Protein AF-A0A3D1IX45-F1 (afdb_monomer_lite)

Radius of gyration: 14.94 Å; chains: 1; bounding box: 34×37×39 Å

Foldseek 3Di:
DVVVVVVVVLLVVLLVVLVVLLVVLLVQVVPPPDDDDPLVVVLSVVLCVLAPHCPDDDDCVSSSVSSSVCSVVVVSCVSVVVVCPVVPDD

Sequence (90 aa):
FAGRRLHEMAHNTATIVGIELLAAAQGVDFHRPLSTSPKLGAVHQRLRQQVKFYDKDRLFAPDIEAAKQLVLHGDLSATCQELFVGLYRD

Structure (mmCIF, N/CA/C/O backbone):
data_AF-A0A3D1IX45-F1
#
_entry.id   AF-A0A3D1IX45-F1
#
loop_
_atom_site.group_PDB
_atom_site.id
_atom_site.type_symbol
_atom_site.label_atom_id
_atom_site.label_alt_id
_atom_site.label_comp_id
_atom_site.label_asym_id
_atom_site.label_entity_id
_atom_site.label_seq_id
_atom_site.pdbx_PDB_ins_code
_atom_site.Cartn_x
_atom_site.Cartn_y
_atom_site.Cartn_z
_atom_site.occupancy
_atom_site.B_iso_or_equiv
_atom_site.auth_seq_id
_atom_site.auth_comp_id
_atom_site.auth_asym_id
_atom_site.auth_atom_id
_atom_site.pdbx_PDB_model_num
ATOM 1 N N . PHE A 1 1 ? 21.413 0.004 -22.338 1.00 63.81 1 PHE A N 1
ATOM 2 C CA . PHE A 1 1 ? 21.132 -1.195 -21.512 1.00 63.81 1 PHE A CA 1
ATOM 3 C C . PHE A 1 1 ? 20.703 -0.827 -20.089 1.00 63.81 1 PHE A C 1
ATOM 5 O O . PHE A 1 1 ? 19.676 -1.325 -19.650 1.00 63.81 1 PHE A O 1
ATOM 12 N N . ALA A 1 2 ? 21.408 0.087 -19.407 1.00 78.69 2 ALA A N 1
ATOM 13 C CA . ALA A 1 2 ? 21.110 0.488 -18.024 1.00 78.69 2 ALA A CA 1
ATOM 14 C C . ALA A 1 2 ? 19.659 0.963 -17.770 1.00 78.69 2 ALA A C 1
ATOM 16 O O . ALA A 1 2 ? 19.044 0.519 -16.807 1.00 78.69 2 ALA A O 1
ATOM 17 N N . GLY A 1 3 ? 19.075 1.779 -18.660 1.00 82.62 3 GLY A N 1
ATOM 18 C CA . GLY A 1 3 ? 17.718 2.318 -18.464 1.00 82.62 3 GLY A CA 1
ATOM 19 C C . GLY A 1 3 ? 16.594 1.271 -18.440 1.00 82.62 3 GLY A C 1
ATOM 20 O O . GLY A 1 3 ? 15.673 1.394 -17.641 1.00 82.62 3 GLY A O 1
ATOM 21 N N . ARG A 1 4 ? 16.684 0.203 -19.250 1.00 85.00 4 ARG A N 1
ATOM 22 C CA . ARG A 1 4 ? 15.670 -0.873 -19.255 1.00 85.00 4 ARG A CA 1
ATOM 23 C C . ARG A 1 4 ? 15.685 -1.673 -17.954 1.00 85.00 4 ARG A C 1
ATOM 25 O O . ARG A 1 4 ? 14.639 -1.878 -17.355 1.00 85.00 4 ARG A O 1
ATOM 32 N N . ARG A 1 5 ? 16.879 -2.042 -17.478 1.00 91.31 5 ARG A N 1
ATOM 33 C CA . ARG A 1 5 ? 17.037 -2.745 -16.196 1.00 91.31 5 ARG A CA 1
ATOM 34 C C . ARG A 1 5 ? 16.533 -1.909 -15.025 1.00 91.31 5 ARG A C 1
ATOM 36 O O . ARG A 1 5 ? 15.853 -2.437 -14.157 1.00 91.31 5 ARG A O 1
ATOM 43 N N . LEU A 1 6 ? 16.840 -0.610 -15.011 1.00 93.94 6 LEU A N 1
ATOM 44 C CA . LEU A 1 6 ? 16.358 0.281 -13.957 1.00 93.94 6 LEU A CA 1
ATOM 45 C C . LEU A 1 6 ? 14.825 0.363 -13.942 1.00 93.94 6 LEU A C 1
ATOM 47 O O . LEU A 1 6 ? 14.225 0.335 -12.872 1.00 93.94 6 LEU A O 1
ATOM 51 N N . HIS A 1 7 ? 14.193 0.417 -15.115 1.00 94.00 7 HIS A N 1
ATOM 52 C CA . HIS A 1 7 ? 12.737 0.437 -15.230 1.00 94.00 7 HIS A CA 1
ATOM 53 C C . HIS A 1 7 ? 12.083 -0.833 -14.660 1.00 94.00 7 HIS A C 1
ATOM 55 O O . HIS A 1 7 ? 11.132 -0.734 -13.883 1.00 94.00 7 HIS A O 1
ATOM 61 N N . GLU A 1 8 ? 12.619 -2.011 -14.987 1.00 95.31 8 GLU A N 1
ATOM 62 C CA . GLU A 1 8 ? 12.164 -3.292 -14.426 1.00 95.31 8 GLU A CA 1
ATOM 63 C C . GLU A 1 8 ? 12.361 -3.344 -12.905 1.00 95.31 8 GLU A C 1
ATOM 65 O O . GLU A 1 8 ? 11.449 -3.718 -12.170 1.00 95.31 8 GLU A O 1
ATOM 70 N N . MET A 1 9 ? 13.525 -2.906 -12.414 1.00 96.50 9 MET A N 1
ATOM 71 C CA . MET A 1 9 ? 13.807 -2.839 -10.977 1.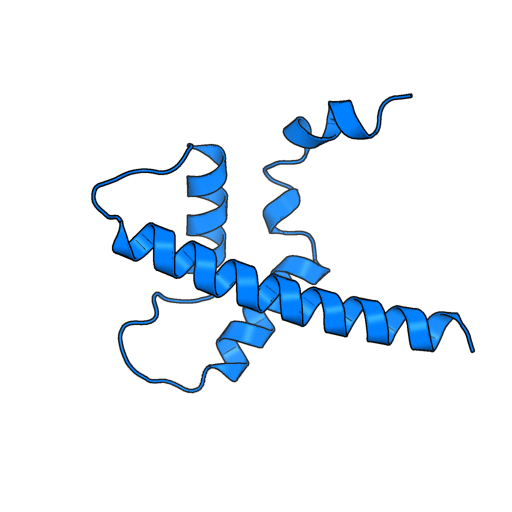00 96.50 9 MET A CA 1
ATOM 72 C C . MET A 1 9 ? 12.818 -1.922 -10.250 1.00 96.50 9 MET A C 1
ATOM 74 O O . MET A 1 9 ? 12.309 -2.302 -9.200 1.00 96.50 9 MET A O 1
ATOM 78 N N . ALA A 1 10 ? 12.491 -0.759 -10.819 1.00 96.62 10 ALA A N 1
ATOM 79 C CA . ALA A 1 10 ? 11.504 0.151 -10.245 1.00 96.62 10 ALA A CA 1
ATOM 80 C C . ALA A 1 10 ? 10.105 -0.488 -10.160 1.00 96.62 10 ALA A C 1
ATOM 82 O O . ALA A 1 10 ? 9.443 -0.368 -9.132 1.00 96.62 10 ALA A O 1
ATOM 83 N N . HIS A 1 11 ? 9.675 -1.221 -11.193 1.00 97.56 11 HIS A N 1
ATOM 84 C CA . HIS A 1 11 ? 8.382 -1.918 -11.190 1.00 97.56 11 HIS A CA 1
ATOM 85 C C . HIS A 1 11 ? 8.331 -3.071 -10.181 1.00 97.56 11 HIS A C 1
ATOM 87 O O . HIS A 1 11 ? 7.313 -3.263 -9.510 1.00 97.56 11 HIS A O 1
ATOM 93 N N . ASN A 1 12 ? 9.430 -3.813 -10.035 1.00 97.88 12 ASN A N 1
ATOM 94 C CA . ASN A 1 12 ? 9.542 -4.872 -9.033 1.00 97.88 12 ASN A CA 1
ATOM 95 C C . ASN A 1 12 ? 9.468 -4.292 -7.618 1.00 97.88 12 ASN A C 1
ATOM 97 O O . ASN A 1 12 ? 8.680 -4.762 -6.799 1.00 97.88 12 ASN A O 1
ATOM 101 N N . THR A 1 13 ? 10.219 -3.222 -7.347 1.00 98.12 13 THR A N 1
ATOM 102 C CA . THR A 1 13 ? 10.172 -2.530 -6.055 1.00 98.12 13 THR A CA 1
ATOM 103 C C . THR A 1 13 ? 8.782 -1.965 -5.775 1.00 98.12 13 THR A C 1
ATOM 105 O O . THR A 1 13 ? 8.272 -2.144 -4.674 1.00 98.12 13 THR A O 1
ATOM 108 N N . ALA A 1 14 ? 8.121 -1.355 -6.764 1.00 98.19 14 ALA A N 1
ATOM 109 C CA . ALA A 1 14 ? 6.755 -0.861 -6.597 1.00 98.19 14 ALA A CA 1
ATOM 110 C C . ALA A 1 14 ? 5.759 -1.980 -6.261 1.00 98.19 14 ALA A C 1
ATOM 112 O O . ALA A 1 14 ? 4.833 -1.766 -5.485 1.00 98.19 14 ALA A O 1
ATOM 113 N N . THR A 1 15 ? 5.971 -3.186 -6.794 1.00 98.50 15 THR A N 1
ATOM 114 C CA . THR A 1 15 ? 5.156 -4.360 -6.454 1.00 98.50 15 THR A CA 1
ATOM 115 C C . THR A 1 15 ? 5.367 -4.775 -4.996 1.00 98.50 15 THR A C 1
ATOM 117 O O . THR A 1 15 ? 4.393 -5.000 -4.283 1.0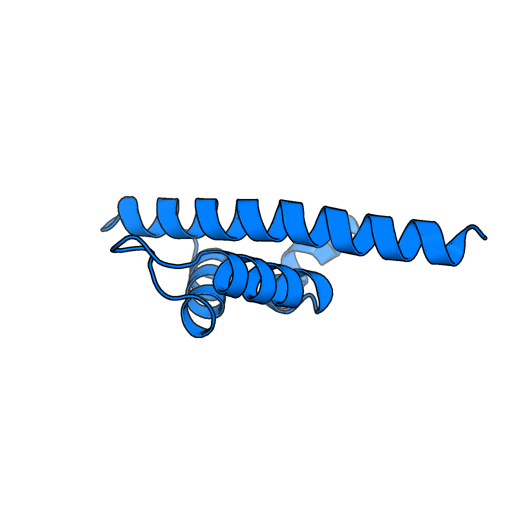0 98.50 15 THR A O 1
ATOM 120 N N . ILE A 1 16 ? 6.620 -4.819 -4.527 1.00 98.56 16 ILE A N 1
ATOM 121 C CA . ILE A 1 16 ? 6.959 -5.139 -3.129 1.00 98.56 16 ILE A CA 1
ATOM 122 C C . ILE A 1 16 ? 6.317 -4.125 -2.172 1.00 98.56 16 ILE A C 1
ATOM 124 O O . ILE A 1 16 ? 5.608 -4.517 -1.248 1.00 98.56 16 ILE A O 1
ATOM 128 N N . VAL A 1 17 ? 6.501 -2.828 -2.435 1.00 98.06 17 VAL A N 1
ATOM 129 C CA . VAL A 1 17 ? 5.913 -1.747 -1.626 1.00 98.06 17 VAL A CA 1
ATOM 130 C C . VAL A 1 17 ? 4.382 -1.778 -1.688 1.00 98.06 17 VAL A C 1
ATOM 132 O O . VAL A 1 17 ? 3.716 -1.552 -0.682 1.00 98.06 17 VAL A O 1
ATOM 135 N N . GLY A 1 18 ? 3.799 -2.108 -2.844 1.00 98.06 18 GLY A N 1
ATOM 136 C CA . GLY A 1 18 ? 2.356 -2.291 -2.989 1.00 98.06 18 GLY A CA 1
ATOM 137 C C . GLY A 1 18 ? 1.812 -3.408 -2.091 1.00 98.06 18 GLY A C 1
ATOM 138 O O . GLY A 1 18 ? 0.792 -3.222 -1.433 1.00 98.06 18 GLY A O 1
ATOM 139 N N . ILE A 1 19 ? 2.509 -4.544 -2.003 1.00 98.38 19 ILE A N 1
ATOM 140 C CA . ILE A 1 19 ? 2.136 -5.653 -1.107 1.00 98.38 19 ILE A CA 1
ATOM 141 C C . ILE A 1 19 ? 2.229 -5.228 0.364 1.00 98.38 19 ILE A C 1
ATOM 143 O O . ILE A 1 19 ? 1.310 -5.498 1.139 1.00 98.38 19 ILE A O 1
ATOM 147 N N . GLU A 1 20 ? 3.302 -4.536 0.747 1.00 98.44 20 GLU A N 1
ATOM 148 C CA . GLU A 1 20 ? 3.464 -4.003 2.104 1.00 98.44 20 GLU A CA 1
ATOM 149 C C . GLU A 1 20 ? 2.319 -3.047 2.470 1.00 98.44 20 GLU A C 1
ATOM 151 O O . GLU A 1 20 ? 1.712 -3.173 3.534 1.00 98.44 20 GLU A O 1
ATOM 156 N N . LEU A 1 21 ? 1.961 -2.143 1.556 1.00 97.50 21 LEU A N 1
ATOM 157 C CA . LEU A 1 21 ? 0.857 -1.203 1.718 1.00 97.50 21 LEU A CA 1
ATOM 158 C C . LEU A 1 21 ? -0.490 -1.915 1.938 1.00 97.50 21 LEU A C 1
ATOM 160 O O . LEU A 1 21 ? -1.264 -1.512 2.811 1.00 97.50 21 LEU A O 1
ATOM 164 N N . LEU A 1 22 ? -0.771 -2.979 1.178 1.00 98.12 22 LEU A N 1
ATOM 165 C CA . LEU A 1 22 ? -1.976 -3.796 1.356 1.00 98.12 22 LEU A CA 1
ATOM 166 C C . LEU A 1 22 ? -2.018 -4.449 2.741 1.00 98.12 22 LEU A C 1
ATOM 168 O O . LEU A 1 22 ? -3.049 -4.392 3.417 1.00 98.12 22 LEU A O 1
ATOM 172 N N . ALA A 1 23 ? -0.898 -5.034 3.176 1.00 98.12 23 ALA A N 1
ATOM 173 C CA . ALA A 1 23 ? -0.778 -5.663 4.487 1.00 98.12 23 ALA A CA 1
ATOM 174 C C . ALA A 1 23 ? -0.951 -4.643 5.625 1.00 98.12 23 ALA A C 1
ATOM 176 O O . ALA A 1 23 ? -1.728 -4.875 6.553 1.00 98.12 23 ALA A O 1
ATOM 177 N N . ALA A 1 24 ? -0.298 -3.482 5.525 1.00 97.62 24 ALA A N 1
ATOM 178 C CA . ALA A 1 24 ? -0.407 -2.405 6.502 1.00 97.62 24 ALA A CA 1
ATOM 179 C C . ALA A 1 24 ? -1.849 -1.894 6.627 1.00 97.62 24 ALA A C 1
ATOM 181 O O . ALA A 1 24 ? -2.365 -1.744 7.736 1.00 97.62 24 ALA A O 1
ATOM 182 N N . ALA A 1 25 ? -2.536 -1.678 5.503 1.00 97.38 25 ALA A N 1
ATOM 183 C CA . ALA A 1 25 ? -3.916 -1.214 5.521 1.00 97.38 25 ALA A CA 1
ATOM 184 C C . ALA A 1 25 ? -4.884 -2.238 6.120 1.00 97.38 25 ALA A C 1
ATOM 186 O O . ALA A 1 25 ? -5.803 -1.863 6.849 1.00 97.38 25 ALA A O 1
ATOM 187 N N . GLN A 1 26 ? -4.662 -3.525 5.850 1.00 97.81 26 GLN A N 1
ATOM 188 C CA . GLN A 1 26 ? -5.420 -4.600 6.478 1.00 97.81 26 GLN A CA 1
ATOM 189 C C . GLN A 1 26 ? -5.177 -4.646 7.994 1.00 97.81 26 GLN A C 1
ATOM 191 O O . GLN A 1 26 ? -6.132 -4.774 8.756 1.00 97.81 26 GLN A O 1
ATOM 196 N N . GLY A 1 27 ? -3.929 -4.461 8.437 1.00 97.62 27 GLY A N 1
ATOM 197 C CA . GLY A 1 27 ? -3.583 -4.339 9.855 1.00 97.62 27 GLY A CA 1
ATOM 198 C C . GLY A 1 27 ? -4.308 -3.177 10.539 1.00 97.62 27 GLY A C 1
ATOM 199 O O . GLY A 1 27 ? -4.918 -3.368 11.589 1.00 97.62 27 GLY A O 1
ATOM 200 N N . VAL A 1 28 ? -4.327 -1.994 9.915 1.00 97.69 28 VAL A N 1
ATOM 201 C CA . VAL A 1 28 ? -5.094 -0.834 10.411 1.00 97.69 28 VAL A CA 1
ATOM 202 C C . VAL A 1 28 ? -6.581 -1.169 10.556 1.00 97.69 28 VAL A C 1
ATOM 204 O O . VAL A 1 28 ? -7.193 -0.816 11.562 1.00 97.69 28 VAL A O 1
ATOM 207 N N . ASP A 1 29 ? -7.166 -1.879 9.590 1.00 97.62 29 ASP A N 1
ATOM 208 C CA . ASP A 1 29 ? -8.574 -2.275 9.662 1.00 97.62 29 ASP A CA 1
ATOM 209 C C . ASP A 1 29 ? -8.858 -3.279 10.788 1.00 97.62 29 ASP A C 1
ATOM 211 O O . ASP A 1 29 ? -9.886 -3.165 11.456 1.00 97.62 29 ASP A O 1
ATOM 215 N N . PHE A 1 30 ? -7.950 -4.225 11.040 1.00 97.69 30 PHE A N 1
ATOM 216 C CA . PHE A 1 30 ? -8.088 -5.195 12.131 1.00 97.69 30 PHE A CA 1
ATOM 217 C C . PHE A 1 30 ? -7.955 -4.577 13.526 1.00 97.69 30 PHE A C 1
ATOM 219 O O . PHE A 1 30 ? -8.503 -5.119 14.482 1.00 97.69 30 PHE A O 1
ATOM 226 N N . HIS A 1 31 ? -7.278 -3.435 13.657 1.00 97.38 31 HIS A N 1
ATOM 227 C CA . HIS A 1 31 ? -7.112 -2.743 14.936 1.00 97.38 31 HIS A CA 1
ATOM 228 C C . HIS A 1 31 ? -8.289 -1.839 15.332 1.00 97.38 31 HIS A C 1
ATOM 230 O O . HIS A 1 31 ? -8.235 -1.194 16.383 1.00 97.38 31 HIS A O 1
ATOM 236 N N . ARG A 1 32 ? -9.372 -1.783 14.547 1.00 94.31 32 ARG A N 1
ATOM 237 C CA . ARG A 1 32 ? -10.561 -1.002 14.923 1.00 94.31 32 ARG A CA 1
ATOM 238 C C . ARG A 1 32 ? -11.105 -1.445 16.299 1.00 94.31 32 ARG A C 1
ATOM 240 O O . ARG A 1 32 ? -11.155 -2.643 16.568 1.00 94.3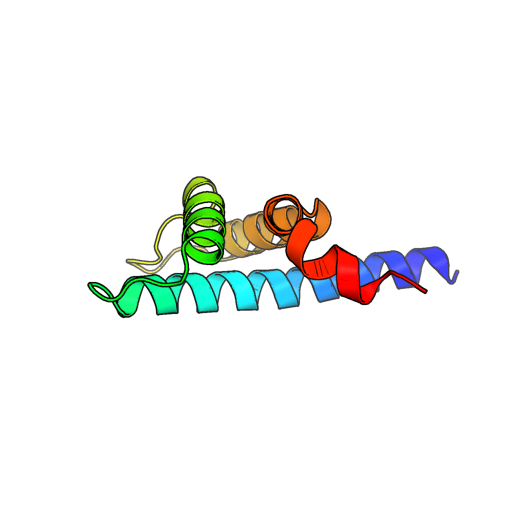1 32 ARG A O 1
ATOM 247 N N . PRO A 1 33 ? -11.533 -0.502 17.166 1.00 96.19 33 PRO A N 1
ATOM 248 C CA . PRO A 1 33 ? -11.819 0.909 16.875 1.00 96.19 33 PRO A CA 1
ATOM 249 C C . PRO A 1 33 ? -10.625 1.872 17.019 1.00 96.19 33 PRO A C 1
ATOM 251 O O . PRO A 1 33 ? -10.838 3.083 16.981 1.00 96.19 33 PRO A O 1
ATOM 254 N N . LEU A 1 34 ? -9.387 1.389 17.183 1.00 97.62 34 LEU A N 1
ATOM 255 C CA . LEU A 1 34 ? -8.223 2.277 17.235 1.00 97.62 34 LEU A CA 1
ATOM 256 C C . LEU A 1 34 ? -8.066 3.044 15.915 1.00 97.62 34 LEU A C 1
ATOM 258 O O . LEU A 1 34 ? -8.265 2.501 14.828 1.00 97.62 34 LEU A O 1
ATOM 262 N N . SER A 1 35 ? -7.687 4.315 16.021 1.00 94.56 35 SER A N 1
ATOM 263 C CA . SER A 1 35 ? -7.431 5.193 14.881 1.00 94.56 35 SER A CA 1
ATOM 264 C C . SER A 1 35 ? -5.934 5.430 14.696 1.00 94.56 35 SER A C 1
ATOM 266 O O . SER A 1 35 ? -5.216 5.674 15.665 1.00 94.56 35 SER A O 1
ATOM 268 N N . THR A 1 36 ? -5.476 5.433 13.445 1.00 95.19 36 THR A N 1
ATOM 269 C CA . THR A 1 36 ? -4.143 5.937 13.082 1.00 95.19 36 THR A CA 1
ATOM 270 C C . THR A 1 36 ? -4.129 7.475 13.032 1.00 95.19 36 THR A C 1
ATOM 272 O O . THR A 1 36 ? -5.149 8.126 13.271 1.00 95.19 36 THR A O 1
ATOM 275 N N . SER A 1 37 ? -2.980 8.083 12.730 1.00 94.38 37 SER A N 1
ATOM 276 C CA . SER A 1 37 ? -2.871 9.540 12.593 1.00 94.38 37 SER A CA 1
ATOM 277 C C . SER A 1 37 ? -3.744 10.070 11.439 1.00 94.38 37 SER A C 1
ATOM 279 O O . SER A 1 37 ? -3.946 9.355 10.455 1.00 94.38 37 SER A O 1
ATOM 281 N N . PRO A 1 38 ? -4.226 11.329 11.483 1.00 92.19 38 PRO A N 1
ATOM 282 C CA . PRO A 1 38 ? -5.109 11.868 10.442 1.00 92.19 38 PRO A CA 1
ATOM 283 C C . PRO A 1 38 ? -4.553 11.746 9.014 1.00 92.19 38 PRO A C 1
ATOM 285 O O . PRO A 1 38 ? -5.283 11.371 8.097 1.00 92.19 38 PRO A O 1
ATOM 288 N N . LYS A 1 39 ? -3.246 11.994 8.824 1.00 91.50 39 LYS A N 1
ATOM 289 C CA . LYS A 1 39 ? -2.589 11.861 7.511 1.00 91.50 39 LYS A CA 1
ATOM 290 C C . LYS A 1 39 ? -2.588 10.406 7.023 1.00 91.50 39 LYS A C 1
ATOM 292 O O . LYS A 1 39 ? -2.949 10.1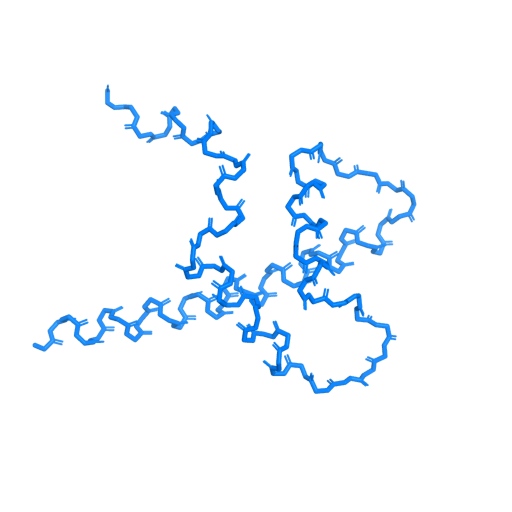49 5.878 1.00 91.50 39 LYS A O 1
ATOM 297 N N . LEU A 1 40 ? -2.256 9.446 7.894 1.00 93.50 40 LEU A N 1
ATOM 298 C CA . LEU A 1 40 ? -2.306 8.020 7.546 1.00 93.50 40 LEU A CA 1
ATOM 299 C C . LEU A 1 40 ? -3.740 7.514 7.352 1.00 93.50 40 LEU A C 1
ATOM 301 O O . LEU A 1 40 ? -3.957 6.627 6.533 1.00 93.50 40 LEU A O 1
ATOM 305 N N . GLY A 1 41 ? -4.722 8.102 8.039 1.00 94.81 41 GLY A N 1
ATOM 306 C CA . GLY A 1 41 ? -6.142 7.823 7.823 1.00 94.81 41 GLY A CA 1
ATOM 307 C C . GLY A 1 41 ? -6.594 8.200 6.411 1.00 94.81 41 GLY A C 1
ATOM 308 O O . GLY A 1 41 ? -7.259 7.407 5.749 1.00 94.81 41 GLY A O 1
ATOM 309 N N . ALA A 1 42 ? -6.167 9.362 5.907 1.00 92.88 42 ALA A N 1
ATOM 310 C CA . ALA A 1 42 ? -6.443 9.773 4.530 1.00 92.88 42 ALA A CA 1
ATOM 311 C C . ALA A 1 42 ? -5.772 8.846 3.499 1.00 92.88 42 ALA A C 1
ATOM 313 O O . ALA A 1 42 ? -6.413 8.439 2.528 1.00 92.88 42 ALA A O 1
ATOM 314 N N . VAL A 1 43 ? -4.510 8.458 3.731 1.00 94.06 43 VAL A N 1
ATOM 315 C CA . VAL A 1 43 ? -3.784 7.493 2.881 1.00 94.06 43 VAL A CA 1
ATOM 316 C C . VAL A 1 43 ? -4.486 6.131 2.865 1.00 94.06 43 VAL A C 1
ATOM 318 O O . VAL A 1 43 ? -4.725 5.569 1.795 1.00 94.06 43 VAL A O 1
ATOM 321 N N . HIS A 1 44 ? -4.872 5.619 4.037 1.00 96.00 44 HIS A N 1
ATOM 322 C CA . HIS A 1 44 ? -5.622 4.369 4.178 1.00 96.00 44 HIS A CA 1
ATOM 323 C C . HIS A 1 44 ? -6.950 4.424 3.420 1.00 96.00 44 HIS A C 1
ATOM 325 O O . HIS A 1 44 ? -7.238 3.540 2.611 1.00 96.00 44 HIS A O 1
ATOM 331 N N . GLN A 1 45 ? -7.723 5.498 3.600 1.00 95.25 45 GLN A N 1
ATOM 332 C CA . GLN A 1 45 ? -8.988 5.688 2.897 1.00 95.25 45 GLN A CA 1
ATOM 333 C C . GLN A 1 45 ? -8.789 5.737 1.378 1.00 95.25 45 GLN A C 1
ATOM 335 O O . GLN A 1 45 ? -9.568 5.132 0.640 1.00 95.25 45 GLN A O 1
ATOM 340 N N . ARG A 1 46 ? -7.742 6.418 0.899 1.00 94.81 46 ARG A N 1
ATOM 341 C CA . ARG A 1 46 ? -7.430 6.511 -0.531 1.00 94.81 46 ARG A CA 1
ATOM 342 C C . ARG A 1 46 ? -7.101 5.147 -1.132 1.00 94.81 46 ARG A C 1
ATOM 344 O O . ARG A 1 46 ? -7.617 4.828 -2.201 1.00 94.81 46 ARG A O 1
ATOM 351 N N . LEU A 1 47 ? -6.327 4.317 -0.433 1.00 96.19 47 LEU A N 1
ATOM 352 C CA . LEU A 1 47 ? -6.115 2.929 -0.842 1.00 96.19 47 LEU A CA 1
ATOM 353 C C . LEU A 1 47 ? -7.438 2.153 -0.865 1.00 96.19 47 LEU A C 1
ATOM 355 O O . LEU A 1 47 ? -7.713 1.457 -1.838 1.00 96.19 47 LEU A O 1
ATOM 359 N N . ARG A 1 48 ? -8.288 2.298 0.162 1.00 96.94 48 ARG A N 1
ATOM 360 C CA . ARG A 1 48 ? -9.575 1.585 0.249 1.00 96.94 48 ARG A CA 1
ATOM 361 C C . ARG A 1 48 ? -10.596 1.971 -0.821 1.00 96.94 48 ARG A C 1
ATOM 363 O O . ARG A 1 48 ? -11.506 1.189 -1.085 1.00 96.94 48 ARG A O 1
ATOM 370 N N . GLN A 1 49 ? -10.424 3.118 -1.478 1.00 96.31 49 GLN A N 1
ATOM 371 C CA . GLN A 1 49 ? -11.193 3.475 -2.675 1.00 96.31 49 GLN A CA 1
ATOM 372 C C . GLN A 1 49 ? -10.827 2.616 -3.895 1.00 96.31 49 GLN A C 1
ATOM 374 O O . GLN A 1 49 ? -11.678 2.418 -4.756 1.00 96.31 49 GLN A O 1
ATOM 379 N N . GLN A 1 50 ? -9.593 2.107 -3.969 1.00 96.19 50 GLN A N 1
ATOM 380 C CA . GLN A 1 50 ? -9.111 1.273 -5.077 1.00 96.19 50 GLN A CA 1
ATOM 381 C C . GLN A 1 50 ? -9.150 -0.219 -4.738 1.00 96.19 50 GLN A C 1
ATOM 383 O O . GLN A 1 50 ? -9.519 -1.042 -5.570 1.00 96.19 50 GLN A O 1
ATOM 388 N N . VAL A 1 51 ? -8.803 -0.567 -3.498 1.00 96.62 51 VAL A N 1
ATOM 389 C CA . VAL A 1 51 ? -8.696 -1.947 -3.026 1.00 96.62 51 VAL A CA 1
ATOM 390 C C . VAL A 1 51 ? -9.553 -2.144 -1.785 1.00 96.62 51 VAL A C 1
ATOM 392 O O . VAL A 1 51 ? -9.247 -1.651 -0.697 1.00 96.62 51 VAL A O 1
ATOM 395 N N . LYS A 1 52 ? -10.627 -2.919 -1.932 1.00 95.88 52 LYS A N 1
ATOM 396 C CA . LYS A 1 52 ? -11.553 -3.219 -0.832 1.00 95.88 52 LYS A CA 1
ATOM 397 C C . LYS A 1 52 ? -10.852 -3.981 0.294 1.00 95.88 52 LYS A C 1
ATOM 399 O O . LYS A 1 52 ? -9.866 -4.681 0.069 1.00 95.88 52 LYS A O 1
ATOM 404 N N . PHE A 1 53 ? -11.398 -3.885 1.504 1.00 96.81 53 PHE A N 1
ATOM 405 C CA . PHE A 1 53 ? -10.983 -4.725 2.630 1.00 96.81 53 PHE A CA 1
ATOM 406 C C . PHE A 1 53 ? -10.980 -6.209 2.230 1.00 96.81 53 PHE A C 1
ATOM 408 O O . PHE A 1 53 ? -11.850 -6.653 1.475 1.00 96.81 53 PHE A O 1
ATOM 415 N N . TYR A 1 54 ? -9.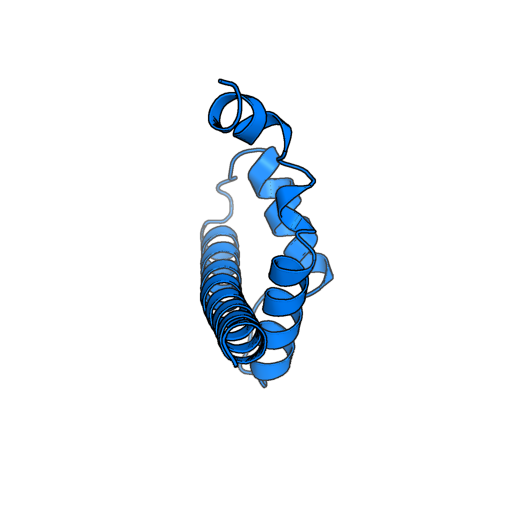969 -6.955 2.672 1.00 94.38 54 TYR A N 1
ATOM 416 C CA . TYR A 1 54 ? -9.848 -8.379 2.374 1.00 94.38 54 TYR A CA 1
ATOM 417 C C . TYR A 1 54 ? -10.630 -9.176 3.425 1.00 94.38 54 TYR A C 1
ATOM 419 O O . TYR A 1 54 ? -10.126 -9.444 4.511 1.00 94.38 54 TYR A O 1
ATOM 427 N N . ASP A 1 55 ? -11.902 -9.456 3.137 1.00 92.06 55 ASP A N 1
ATOM 428 C CA . ASP A 1 55 ? -12.844 -10.158 4.022 1.00 92.06 55 ASP A CA 1
ATOM 429 C C . ASP A 1 55 ? -12.901 -11.666 3.766 1.00 92.06 55 ASP A C 1
ATOM 431 O O . ASP A 1 55 ? -13.045 -12.461 4.691 1.00 92.06 55 ASP A O 1
ATOM 435 N N . LYS A 1 56 ? -12.806 -12.051 2.499 1.00 92.19 56 LYS A N 1
ATOM 436 C CA . LYS A 1 56 ? -12.853 -13.428 2.024 1.00 92.19 56 LYS A CA 1
ATOM 437 C C . LYS A 1 56 ? -11.822 -13.626 0.937 1.00 92.19 56 LYS A C 1
ATOM 439 O O . LYS A 1 56 ? -11.440 -12.674 0.249 1.00 92.19 56 LYS A O 1
ATOM 444 N N . ASP A 1 57 ? -11.447 -14.882 0.747 1.00 93.00 57 ASP A N 1
ATOM 445 C CA . ASP A 1 57 ? -10.506 -15.221 -0.300 1.00 93.00 57 ASP A CA 1
ATOM 446 C C . ASP A 1 57 ? -11.015 -14.802 -1.675 1.00 93.00 57 ASP A C 1
ATOM 448 O O . ASP A 1 57 ? -12.156 -15.056 -2.075 1.00 93.00 57 ASP A O 1
ATOM 452 N N . ARG A 1 58 ? -10.131 -14.118 -2.393 1.00 94.12 58 ARG A N 1
ATOM 453 C CA . ARG A 1 58 ? -10.336 -13.665 -3.762 1.00 94.12 58 ARG A CA 1
ATOM 454 C C . ARG A 1 58 ? -9.011 -13.681 -4.499 1.00 94.12 58 ARG A C 1
ATOM 456 O O . ARG A 1 58 ? -7.943 -13.740 -3.895 1.00 94.12 58 ARG A O 1
ATOM 463 N N . LEU A 1 59 ? -9.083 -13.578 -5.822 1.00 95.25 59 LEU A N 1
ATOM 464 C CA . LEU A 1 59 ? -7.886 -13.371 -6.621 1.00 95.25 59 LEU A CA 1
ATOM 465 C C . LEU A 1 59 ? -7.201 -12.078 -6.165 1.00 95.25 59 LEU A C 1
ATOM 467 O O . LEU A 1 59 ? -7.786 -11.002 -6.260 1.00 95.25 59 LEU A O 1
ATOM 471 N N . PHE A 1 60 ? -5.967 -12.202 -5.682 1.00 94.62 60 PHE A N 1
ATOM 472 C CA . PHE A 1 60 ? -5.247 -11.086 -5.069 1.00 94.62 60 PHE A CA 1
ATOM 473 C C . PHE A 1 60 ? -4.406 -10.284 -6.073 1.00 94.62 60 PHE A C 1
ATOM 475 O O . PHE A 1 60 ? -4.040 -9.144 -5.812 1.00 94.62 60 PHE A O 1
ATOM 482 N N . ALA A 1 61 ? -4.151 -10.843 -7.262 1.00 97.00 61 ALA A N 1
ATOM 483 C CA . ALA A 1 61 ? -3.386 -10.177 -8.316 1.00 97.00 61 ALA A CA 1
ATOM 484 C C . ALA A 1 61 ? -3.955 -8.800 -8.740 1.00 97.00 61 ALA A C 1
ATOM 486 O O . ALA A 1 61 ? -3.159 -7.871 -8.868 1.00 97.00 61 ALA A O 1
ATOM 487 N N . PRO A 1 62 ? -5.284 -8.602 -8.894 1.00 97.38 62 PRO A N 1
ATOM 488 C CA . PRO A 1 62 ? -5.858 -7.279 -9.152 1.00 97.38 62 PRO A CA 1
ATOM 489 C C . PRO A 1 62 ? -5.571 -6.256 -8.048 1.00 97.38 62 PRO A C 1
ATOM 491 O O . PRO A 1 62 ? -5.281 -5.101 -8.348 1.00 97.38 62 PRO A O 1
ATOM 494 N N . ASP A 1 63 ? -5.610 -6.680 -6.782 1.00 97.81 63 ASP A N 1
ATOM 495 C CA . ASP A 1 63 ? -5.347 -5.802 -5.638 1.00 97.81 63 ASP A CA 1
ATOM 496 C C . ASP A 1 63 ? -3.870 -5.390 -5.591 1.00 97.81 63 ASP A C 1
ATOM 498 O O . ASP A 1 63 ? -3.557 -4.220 -5.367 1.00 97.81 63 ASP A O 1
ATOM 502 N N . ILE A 1 64 ? -2.966 -6.341 -5.853 1.00 98.12 64 ILE A N 1
ATOM 503 C CA . ILE A 1 64 ? -1.521 -6.096 -5.944 1.00 98.12 64 ILE A CA 1
ATOM 504 C C . ILE A 1 64 ? -1.214 -5.127 -7.087 1.00 98.12 64 ILE A C 1
ATOM 506 O O . ILE A 1 64 ? -0.452 -4.182 -6.889 1.00 98.12 64 ILE A O 1
ATOM 510 N N . GLU A 1 65 ? -1.818 -5.315 -8.264 1.00 98.38 65 GLU A N 1
ATOM 511 C CA . GLU A 1 65 ? -1.602 -4.408 -9.394 1.00 98.38 65 GLU A CA 1
ATOM 512 C C . GLU A 1 65 ? -2.137 -3.002 -9.090 1.00 98.38 65 GLU A C 1
ATOM 514 O O . GLU A 1 65 ? -1.428 -2.026 -9.319 1.00 98.38 65 GLU A O 1
ATOM 519 N N . ALA A 1 66 ? -3.328 -2.875 -8.498 1.00 98.00 66 ALA A N 1
ATOM 520 C CA . ALA A 1 66 ? -3.866 -1.576 -8.094 1.00 98.00 66 ALA A CA 1
ATOM 521 C C . ALA A 1 66 ? -2.958 -0.864 -7.072 1.00 98.00 66 ALA A C 1
ATOM 523 O O . ALA A 1 66 ? -2.664 0.323 -7.224 1.00 98.00 66 ALA A O 1
ATOM 524 N N . ALA A 1 67 ? -2.459 -1.584 -6.062 1.00 97.88 67 ALA A N 1
ATOM 525 C CA . ALA A 1 67 ? -1.537 -1.033 -5.070 1.00 97.88 67 ALA A CA 1
ATOM 526 C C . ALA A 1 67 ? -0.193 -0.613 -5.688 1.00 97.88 67 ALA A C 1
ATOM 528 O O . ALA A 1 67 ? 0.307 0.474 -5.407 1.00 97.88 67 ALA A O 1
ATOM 529 N N . LYS A 1 68 ? 0.370 -1.432 -6.578 1.00 98.12 68 LYS A N 1
ATOM 530 C CA . LYS A 1 68 ? 1.585 -1.108 -7.336 1.00 98.12 68 LYS A CA 1
ATOM 531 C C . LYS A 1 68 ? 1.404 0.155 -8.185 1.00 98.12 68 LYS A C 1
ATOM 533 O O . LYS A 1 68 ? 2.302 0.994 -8.199 1.00 98.12 68 LYS A O 1
ATOM 538 N N . GLN A 1 69 ? 0.265 0.327 -8.860 1.00 97.94 69 GLN A N 1
ATOM 539 C CA . GLN A 1 69 ? -0.009 1.538 -9.645 1.00 97.94 69 GLN A CA 1
ATOM 540 C C . GLN A 1 69 ? -0.074 2.792 -8.764 1.00 97.94 69 GLN A C 1
ATOM 542 O O . GLN A 1 69 ? 0.514 3.810 -9.118 1.00 97.94 69 GLN A O 1
ATOM 547 N N . LEU A 1 70 ? -0.688 2.710 -7.577 1.00 96.19 70 LEU A N 1
ATOM 548 C CA . LEU A 1 70 ? -0.679 3.816 -6.607 1.00 96.19 70 LEU A CA 1
ATOM 549 C C . LEU A 1 70 ? 0.748 4.214 -6.191 1.00 96.19 70 LEU A C 1
ATOM 551 O O . LEU A 1 70 ? 1.030 5.401 -6.020 1.00 96.19 70 LEU A O 1
ATOM 555 N N . VAL A 1 71 ? 1.652 3.237 -6.043 1.00 95.69 71 VAL A N 1
ATOM 556 C CA . VAL A 1 71 ? 3.071 3.486 -5.739 1.00 95.69 71 VAL A CA 1
ATOM 557 C C . VAL A 1 71 ? 3.780 4.146 -6.922 1.00 95.69 71 VAL A C 1
ATOM 559 O O . VAL A 1 71 ? 4.460 5.152 -6.729 1.00 95.69 71 VAL A O 1
ATOM 562 N N . LEU A 1 72 ? 3.609 3.620 -8.139 1.00 96.25 72 LEU A N 1
ATOM 563 C CA . LEU A 1 72 ? 4.250 4.158 -9.346 1.00 96.25 72 LEU A CA 1
ATOM 564 C C . LEU A 1 72 ? 3.808 5.592 -9.661 1.00 96.25 72 LEU A C 1
ATOM 566 O O . LEU A 1 72 ? 4.635 6.400 -10.080 1.00 96.25 72 LEU A O 1
ATOM 570 N N . HIS A 1 73 ? 2.536 5.919 -9.436 1.00 94.75 73 HIS A N 1
ATOM 571 C CA . HIS A 1 73 ? 2.015 7.272 -9.640 1.00 94.75 73 HIS A CA 1
ATOM 572 C C . HIS A 1 73 ? 2.338 8.232 -8.488 1.00 94.75 73 HIS A C 1
ATOM 574 O O . HIS A 1 73 ? 2.201 9.443 -8.646 1.00 94.75 73 HIS A O 1
ATOM 580 N N . GLY A 1 74 ? 2.775 7.724 -7.330 1.00 91.88 74 GLY A N 1
ATOM 581 C CA . GLY A 1 74 ? 3.001 8.552 -6.144 1.00 91.88 74 GLY A CA 1
ATOM 582 C C . GLY A 1 74 ? 1.709 9.138 -5.557 1.00 91.88 74 GLY A C 1
ATOM 583 O O . GLY A 1 74 ? 1.752 10.124 -4.820 1.00 91.88 74 GLY A O 1
ATOM 584 N N . ASP A 1 75 ? 0.554 8.531 -5.844 1.00 89.31 75 ASP A N 1
ATOM 585 C CA . ASP A 1 75 ? -0.769 9.061 -5.482 1.00 89.31 75 ASP A CA 1
ATOM 586 C C . ASP A 1 75 ? -0.947 9.236 -3.965 1.00 89.31 75 ASP A C 1
ATOM 588 O O . ASP A 1 75 ? -1.706 10.090 -3.505 1.00 89.31 75 ASP A O 1
ATOM 592 N N . LEU A 1 76 ? -0.246 8.416 -3.177 1.00 86.38 76 LEU A N 1
ATOM 593 C CA . LEU A 1 76 ? -0.337 8.400 -1.715 1.00 86.38 76 LEU A CA 1
ATOM 594 C C . LEU A 1 76 ? 0.695 9.302 -1.032 1.00 86.38 76 LEU A C 1
ATOM 596 O O . LEU A 1 76 ? 0.483 9.733 0.100 1.00 86.38 76 LEU A O 1
ATOM 600 N N . SER A 1 77 ? 1.814 9.601 -1.697 1.00 83.50 77 SER A N 1
ATOM 601 C CA . SER A 1 77 ? 2.834 10.503 -1.155 1.00 83.50 77 SER A CA 1
ATOM 602 C C . SER A 1 77 ? 2.476 11.969 -1.390 1.00 83.50 77 SER A C 1
ATOM 604 O O . SER A 1 77 ? 2.851 12.810 -0.574 1.00 83.50 77 SER A O 1
ATOM 606 N N . ALA A 1 78 ? 1.684 12.273 -2.426 1.00 76.44 78 ALA A N 1
ATOM 607 C CA . ALA A 1 78 ? 1.190 13.617 -2.730 1.00 76.44 78 ALA A CA 1
ATOM 608 C C . ALA A 1 78 ? 0.518 14.297 -1.520 1.00 76.44 78 ALA A C 1
ATOM 610 O O . ALA A 1 78 ? 0.810 15.449 -1.210 1.00 76.44 78 ALA A O 1
ATOM 611 N N . THR A 1 79 ? -0.304 13.566 -0.760 1.00 77.56 79 THR A N 1
ATOM 612 C CA . THR A 1 79 ? -0.992 14.090 0.439 1.00 77.56 79 THR A CA 1
ATOM 613 C C . THR A 1 79 ? -0.069 14.289 1.645 1.00 77.56 79 THR A C 1
ATOM 615 O O . THR A 1 79 ? -0.458 14.882 2.651 1.00 77.56 79 THR A O 1
ATOM 618 N N . CYS A 1 80 ? 1.155 13.772 1.563 1.00 82.56 80 CYS A N 1
ATOM 619 C CA . CYS A 1 80 ? 2.141 13.752 2.635 1.00 82.56 80 CYS A CA 1
ATOM 620 C C . CYS A 1 80 ? 3.408 14.544 2.286 1.00 82.56 80 CYS A C 1
ATOM 622 O O . CYS A 1 80 ? 4.330 14.548 3.095 1.00 82.56 80 CYS A O 1
ATOM 624 N N . GLN A 1 81 ? 3.460 15.232 1.136 1.00 81.19 81 GLN A N 1
ATOM 625 C CA . GLN A 1 81 ? 4.659 15.926 0.641 1.00 81.19 81 GLN A CA 1
ATOM 626 C C . GLN A 1 81 ? 5.297 16.848 1.683 1.00 81.19 81 GLN A C 1
ATOM 628 O O . GLN A 1 81 ? 6.513 16.830 1.849 1.00 81.19 81 GLN A O 1
ATOM 633 N N . GLU A 1 82 ? 4.485 17.579 2.448 1.00 83.44 82 GLU A N 1
ATOM 634 C CA . GLU A 1 82 ? 4.941 18.459 3.532 1.00 83.44 82 GLU A CA 1
ATOM 635 C C . GLU A 1 82 ? 5.835 17.757 4.567 1.00 83.44 82 GLU A C 1
ATOM 637 O O . GLU A 1 82 ? 6.748 18.380 5.100 1.00 83.44 82 GLU A O 1
ATOM 642 N N . LEU A 1 83 ? 5.602 16.466 4.847 1.00 81.69 83 LEU A N 1
ATOM 643 C CA . LEU A 1 83 ? 6.411 15.690 5.798 1.00 81.69 83 LEU A CA 1
ATOM 644 C C . LEU A 1 83 ? 7.836 15.468 5.288 1.00 81.69 83 LEU A C 1
ATOM 646 O O . LEU A 1 83 ? 8.761 15.318 6.081 1.00 81.69 83 LEU A O 1
ATOM 650 N N . PHE A 1 84 ? 8.010 15.453 3.969 1.00 79.12 84 PHE A N 1
ATOM 651 C CA . PHE A 1 84 ? 9.286 15.181 3.325 1.00 79.12 84 PHE A CA 1
ATOM 652 C C . PHE A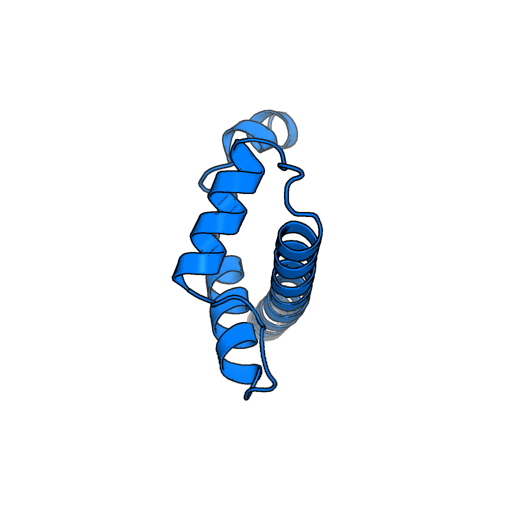 1 84 ? 10.044 16.459 2.947 1.00 79.12 84 PHE A C 1
ATOM 654 O O . PHE A 1 84 ? 11.217 16.381 2.602 1.00 79.12 84 PHE A O 1
ATOM 661 N N . VAL A 1 85 ? 9.431 17.645 3.067 1.00 80.75 85 VAL A N 1
ATOM 662 C CA . VAL A 1 85 ? 10.087 18.930 2.752 1.00 80.75 85 VAL A CA 1
ATOM 663 C C . VAL A 1 85 ? 11.377 19.124 3.557 1.00 80.75 85 VAL A C 1
ATOM 665 O O . VAL A 1 85 ? 12.342 19.667 3.032 1.00 80.75 85 VAL A O 1
ATOM 668 N N . GLY A 1 86 ? 11.428 18.655 4.808 1.00 77.81 86 GLY A N 1
ATOM 669 C CA . GLY A 1 86 ? 12.633 18.732 5.643 1.00 77.81 86 GLY A CA 1
ATOM 670 C C . GLY A 1 86 ? 13.725 17.710 5.303 1.00 77.81 86 GLY A C 1
ATOM 671 O O . GLY A 1 86 ? 14.848 17.877 5.754 1.00 77.81 86 GLY A O 1
ATOM 672 N N . LEU A 1 87 ? 13.416 16.669 4.521 1.00 75.19 87 LEU A N 1
ATOM 673 C CA . LEU A 1 87 ? 14.371 15.620 4.130 1.00 75.19 87 LEU A CA 1
ATOM 674 C C . LEU A 1 87 ? 15.134 15.949 2.840 1.00 75.19 87 LEU A C 1
ATOM 676 O O . LEU A 1 87 ? 16.153 15.323 2.567 1.00 75.19 87 LEU A O 1
ATOM 680 N N . TYR A 1 88 ? 14.639 16.912 2.057 1.00 69.00 88 TYR A N 1
ATOM 681 C CA . TYR A 1 88 ? 15.207 17.318 0.766 1.00 69.00 88 TYR A CA 1
ATOM 682 C C . TYR A 1 88 ? 15.647 18.791 0.732 1.00 69.00 88 TYR A C 1
ATOM 684 O O . TYR A 1 88 ? 15.902 19.329 -0.344 1.00 69.00 88 TYR A O 1
ATOM 692 N N . ARG A 1 89 ? 15.691 19.464 1.887 1.00 60.16 89 ARG A N 1
ATOM 693 C CA . ARG A 1 89 ? 16.345 20.770 2.017 1.00 60.16 89 ARG A CA 1
ATOM 694 C C . ARG A 1 89 ? 17.811 20.544 2.373 1.00 60.16 89 ARG A C 1
ATOM 696 O O . ARG A 1 89 ? 18.083 20.058 3.468 1.00 60.16 89 ARG A O 1
ATOM 703 N N . ASP A 1 90 ? 18.695 20.906 1.448 1.00 57.16 90 ASP A N 1
ATOM 704 C CA . ASP A 1 90 ? 20.058 21.342 1.772 1.00 57.16 90 ASP A CA 1
ATOM 705 C C . ASP A 1 90 ? 20.013 22.717 2.465 1.00 57.16 90 ASP A C 1
ATOM 707 O O . ASP A 1 90 ? 19.178 23.563 2.052 1.00 57.16 90 ASP A O 1
#

Secondary structure (DSSP, 8-state):
-HHHHHHHHHHHHHHHHHHHHHHHHHHHHHTTT----HHHHHHHHHHHHHS----S----HHHHHHHHHHHHHTTTTGGGHHHHTTTS--

pLDDT: mean 91.98, std 8.85, range [57.16, 98.56]